Protein AF-F2DIN4-F1 (afdb_monomer)

Foldseek 3Di:
DDPPPPPPDDPVVVLVVVLLVVLQVQLQVQLVVQLVVQLVCLVVCCVPPPCCVVPPDPVNSVVRSVVSSVVSSVVSSVVSSVVSVVVVVVVVVVVVD

Structure (mmCIF, N/CA/C/O backbone):
data_AF-F2DIN4-F1
#
_entry.id   AF-F2DIN4-F1
#
loop_
_atom_site.group_PDB
_atom_site.id
_atom_site.type_symbol
_atom_site.label_atom_id
_atom_site.label_alt_id
_atom_site.label_comp_id
_atom_site.label_asym_id
_atom_site.label_entity_id
_atom_site.label_seq_id
_atom_site.pdbx_PDB_ins_code
_atom_site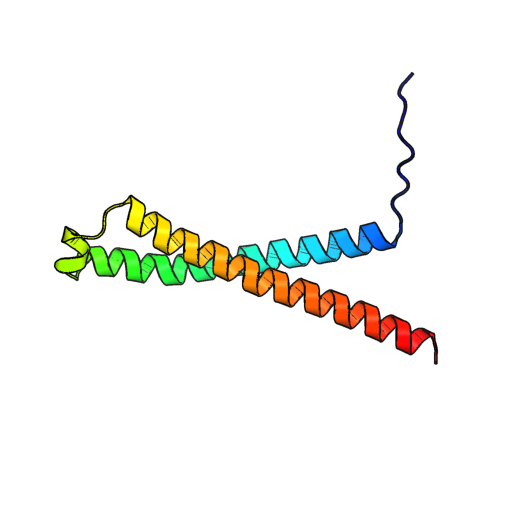.Cartn_x
_atom_site.Cartn_y
_atom_site.Cartn_z
_atom_site.occupancy
_atom_site.B_iso_or_equiv
_atom_site.auth_seq_id
_atom_site.auth_comp_id
_atom_site.auth_asym_id
_atom_site.auth_atom_id
_atom_site.pdbx_PDB_model_num
ATOM 1 N N . MET A 1 1 ? 5.073 35.888 -30.351 1.00 38.94 1 MET A N 1
ATOM 2 C CA . MET A 1 1 ? 5.722 34.814 -31.132 1.00 38.94 1 MET A CA 1
ATOM 3 C C . MET A 1 1 ? 6.221 33.785 -30.125 1.00 38.94 1 MET A C 1
ATOM 5 O O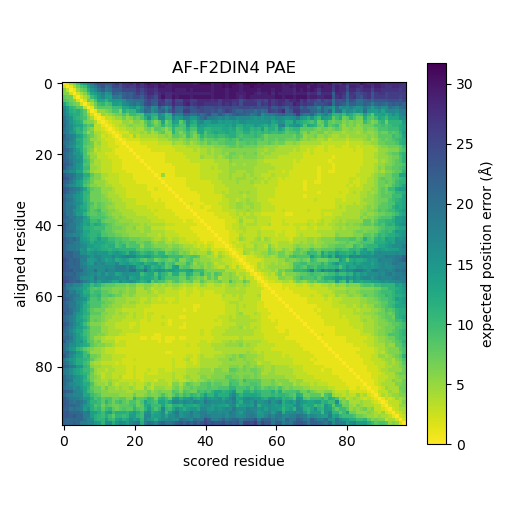 . MET A 1 1 ? 7.118 34.092 -29.355 1.00 38.94 1 MET A O 1
ATOM 9 N N . ALA A 1 2 ? 5.506 32.666 -29.985 1.00 44.12 2 ALA A N 1
ATOM 10 C CA . ALA A 1 2 ? 5.690 31.723 -28.884 1.00 44.12 2 ALA A CA 1
ATOM 11 C C . ALA A 1 2 ? 7.035 30.993 -29.000 1.00 44.12 2 ALA A C 1
ATOM 13 O O . ALA A 1 2 ? 7.268 30.284 -29.978 1.00 44.12 2 ALA A O 1
ATOM 14 N N . ALA A 1 3 ? 7.895 31.150 -27.993 1.00 49.09 3 ALA A N 1
ATOM 15 C CA . ALA A 1 3 ? 9.068 30.314 -27.787 1.00 49.09 3 ALA A CA 1
ATOM 16 C C . ALA A 1 3 ? 8.593 28.888 -27.470 1.00 49.09 3 ALA A C 1
ATOM 18 O O . ALA A 1 3 ? 8.345 28.518 -26.324 1.00 49.09 3 ALA A O 1
ATOM 19 N N . ARG A 1 4 ? 8.378 28.094 -28.519 1.00 53.16 4 ARG A N 1
ATOM 20 C CA . ARG A 1 4 ? 8.150 26.655 -28.409 1.00 53.16 4 ARG A CA 1
ATOM 21 C C . ARG A 1 4 ? 9.505 26.050 -28.070 1.00 53.16 4 ARG A C 1
ATOM 23 O O . ARG A 1 4 ? 10.295 25.774 -28.966 1.00 53.16 4 ARG A O 1
ATOM 30 N N . ASN A 1 5 ? 9.792 25.946 -26.774 1.00 49.19 5 ASN A N 1
ATOM 31 C CA . ASN A 1 5 ? 10.978 25.275 -26.261 1.00 49.19 5 ASN A CA 1
ATOM 32 C C . ASN A 1 5 ? 11.129 23.913 -26.950 1.00 49.19 5 ASN A C 1
ATOM 34 O O . ASN A 1 5 ? 10.317 23.008 -26.764 1.00 49.19 5 ASN A O 1
ATOM 38 N N . PHE A 1 6 ? 12.182 23.797 -27.750 1.00 55.78 6 PHE A N 1
ATOM 39 C CA . PHE A 1 6 ? 12.673 22.569 -28.353 1.00 55.78 6 PHE A CA 1
ATOM 40 C C . PHE A 1 6 ? 13.307 21.707 -27.250 1.00 55.78 6 PHE A C 1
ATOM 42 O O . PHE A 1 6 ? 14.521 21.581 -27.145 1.00 55.78 6 PHE A O 1
ATOM 49 N N . LEU A 1 7 ? 12.480 21.157 -26.361 1.00 60.69 7 LEU A N 1
ATOM 50 C CA . LEU A 1 7 ? 12.882 20.077 -25.464 1.00 60.69 7 LEU A CA 1
ATOM 51 C C . LEU A 1 7 ? 12.680 18.765 -26.220 1.00 60.69 7 LEU A C 1
ATOM 53 O O . LEU A 1 7 ? 11.695 18.059 -26.020 1.00 60.69 7 LEU A O 1
ATOM 57 N N . VAL A 1 8 ? 13.590 18.463 -27.148 1.00 60.41 8 VAL A N 1
ATOM 58 C CA . VAL A 1 8 ? 13.693 17.106 -27.690 1.00 60.41 8 VAL A CA 1
ATOM 59 C C . VAL A 1 8 ? 14.143 16.213 -26.544 1.00 60.41 8 VAL A C 1
ATOM 61 O O . VAL A 1 8 ? 15.297 16.257 -26.119 1.00 60.41 8 VAL A O 1
ATOM 64 N N . ARG A 1 9 ? 13.200 15.442 -26.002 1.00 59.56 9 ARG A N 1
ATOM 65 C CA . ARG A 1 9 ? 13.471 14.439 -24.978 1.00 59.56 9 ARG A CA 1
ATOM 66 C C . ARG A 1 9 ? 14.438 13.398 -25.526 1.00 59.56 9 ARG A C 1
ATOM 68 O O . ARG A 1 9 ? 14.248 12.877 -26.623 1.00 59.56 9 ARG A O 1
ATOM 75 N N . SER A 1 10 ? 15.479 13.093 -24.758 1.00 69.50 10 SER A N 1
ATOM 76 C CA . SER A 1 10 ? 16.388 11.997 -25.094 1.00 69.50 10 SER A CA 1
ATOM 77 C C . SER A 1 10 ? 15.615 10.670 -25.053 1.00 69.50 10 SER A C 1
ATOM 79 O O . SER A 1 10 ? 14.792 10.504 -24.151 1.00 69.50 10 SER A O 1
ATOM 81 N N . PRO A 1 11 ? 15.887 9.695 -25.942 1.00 73.56 11 PRO A N 1
ATOM 82 C CA . PRO A 1 11 ? 15.213 8.389 -25.939 1.00 73.56 11 PRO A CA 1
ATOM 83 C C . PRO A 1 11 ? 15.189 7.711 -24.558 1.00 73.56 11 PRO A C 1
ATOM 85 O O . PRO A 1 11 ? 14.220 7.053 -24.192 1.00 73.56 11 PRO A O 1
ATOM 88 N N . LYS A 1 12 ? 16.229 7.952 -23.747 1.00 74.62 12 LYS A N 1
ATOM 89 C CA . LYS A 1 12 ? 16.346 7.444 -22.372 1.00 74.62 12 LYS A CA 1
ATOM 90 C C . LYS A 1 12 ? 15.317 8.039 -21.402 1.00 74.62 12 LYS A C 1
ATOM 92 O O . LYS A 1 12 ? 14.946 7.382 -20.434 1.00 74.62 12 LYS A O 1
ATOM 97 N N . GLU A 1 13 ? 14.867 9.273 -21.626 1.00 76.62 13 GLU A N 1
ATOM 98 C CA . GLU A 1 13 ? 13.837 9.903 -20.790 1.00 76.62 13 GLU A CA 1
ATOM 99 C C . GLU A 1 13 ? 12.437 9.354 -21.078 1.00 76.62 13 GLU A C 1
ATOM 101 O O . GLU A 1 13 ? 11.630 9.239 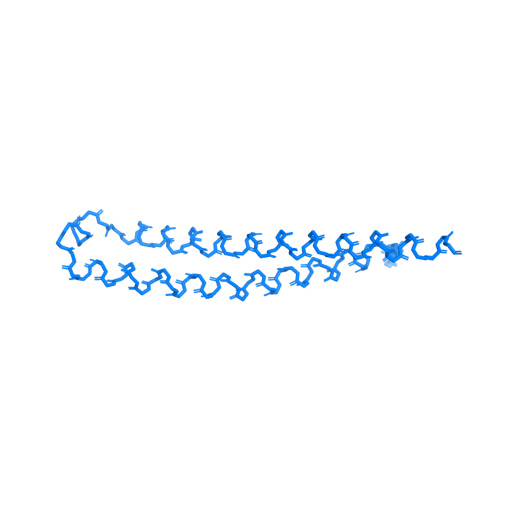-20.154 1.00 76.62 13 GLU A O 1
ATOM 106 N N . GLU A 1 14 ? 12.151 8.981 -22.327 1.00 77.56 14 GLU A N 1
ATOM 107 C CA . GLU A 1 14 ? 10.891 8.331 -22.708 1.00 77.56 14 GLU A CA 1
ATOM 108 C C . GLU A 1 14 ? 10.792 6.922 -22.095 1.00 77.56 14 GLU A C 1
ATOM 110 O O . GLU A 1 14 ? 9.797 6.604 -21.441 1.00 77.56 14 GLU A O 1
ATOM 115 N N . GLU A 1 15 ? 11.857 6.115 -22.194 1.00 79.38 15 GLU A N 1
ATOM 116 C CA . GLU A 1 15 ? 11.932 4.788 -21.554 1.00 79.38 15 GLU A CA 1
ATOM 117 C C . GLU A 1 15 ? 11.807 4.874 -20.025 1.00 79.38 15 GLU A C 1
ATOM 119 O O . GLU A 1 15 ? 11.054 4.115 -19.411 1.00 79.38 15 GLU A O 1
ATOM 124 N N . SER A 1 16 ? 12.497 5.838 -19.403 1.00 83.19 16 SER A N 1
ATOM 125 C CA . SER A 1 16 ? 12.393 6.093 -17.961 1.00 83.19 16 SER A CA 1
ATOM 126 C C . SER A 1 16 ? 10.968 6.483 -17.557 1.00 83.19 16 SER A C 1
ATOM 128 O O . SER A 1 16 ? 10.409 5.925 -16.613 1.00 83.19 16 SER A O 1
ATOM 130 N N . SER A 1 17 ? 10.330 7.382 -18.315 1.00 85.38 17 SER A N 1
ATOM 131 C CA . SER A 1 17 ? 8.952 7.816 -18.054 1.00 85.38 17 SER A CA 1
ATOM 132 C C . SER A 1 17 ? 7.953 6.658 -18.160 1.00 85.38 17 SER A C 1
ATOM 134 O O . SER A 1 17 ? 7.031 6.566 -17.346 1.00 85.38 17 SER A O 1
ATOM 136 N N . ALA A 1 18 ? 8.141 5.750 -19.123 1.00 87.12 18 ALA A N 1
ATOM 137 C CA . ALA A 1 18 ? 7.314 4.557 -19.276 1.00 87.12 18 ALA A CA 1
ATOM 138 C C . ALA A 1 18 ? 7.484 3.580 -18.098 1.00 87.12 18 ALA A C 1
ATOM 140 O O . ALA A 1 18 ? 6.484 3.139 -17.528 1.00 87.12 18 ALA A O 1
ATOM 141 N N . ALA A 1 19 ? 8.726 3.313 -17.677 1.00 88.50 19 ALA A N 1
ATOM 142 C CA . ALA A 1 19 ? 9.024 2.455 -16.527 1.00 88.50 19 ALA A CA 1
ATOM 143 C C . ALA A 1 19 ? 8.466 3.026 -15.211 1.00 88.50 19 ALA A C 1
ATOM 145 O O . ALA A 1 19 ? 7.913 2.290 -14.391 1.00 88.50 19 ALA A O 1
ATOM 146 N N . VAL A 1 20 ? 8.560 4.347 -15.018 1.00 90.88 20 VAL A N 1
ATOM 147 C CA . VAL A 1 20 ? 7.960 5.038 -13.867 1.00 90.88 20 VAL A CA 1
ATOM 148 C C . VAL A 1 20 ? 6.439 4.926 -13.910 1.00 90.88 20 VAL A C 1
ATOM 150 O O . VAL A 1 20 ? 5.818 4.619 -12.894 1.00 90.88 20 VAL A O 1
ATOM 153 N N . ARG A 1 21 ? 5.816 5.121 -15.077 1.00 93.06 21 ARG A N 1
ATOM 154 C CA . ARG A 1 21 ? 4.360 4.996 -15.224 1.00 93.06 21 ARG A CA 1
ATOM 155 C C . ARG A 1 21 ? 3.874 3.589 -14.881 1.00 93.06 21 ARG A C 1
ATOM 157 O O . ARG A 1 21 ? 2.873 3.453 -14.182 1.00 93.06 21 ARG A O 1
ATOM 164 N N . GLU A 1 22 ? 4.585 2.558 -15.326 1.00 92.75 22 GLU A N 1
ATOM 165 C CA . GLU A 1 22 ? 4.287 1.169 -14.972 1.00 92.75 22 GLU A CA 1
ATOM 166 C C . GLU A 1 22 ? 4.404 0.934 -13.458 1.00 92.75 22 GLU A C 1
ATOM 168 O O . GLU A 1 22 ? 3.479 0.401 -12.840 1.00 92.75 22 GLU A O 1
ATOM 173 N N . ALA A 1 23 ? 5.495 1.403 -12.844 1.00 93.06 23 ALA A N 1
ATOM 174 C CA . ALA A 1 23 ? 5.722 1.291 -11.406 1.00 93.06 23 ALA A CA 1
ATOM 175 C C . ALA A 1 23 ? 4.623 1.984 -10.585 1.00 93.06 23 ALA A C 1
ATOM 177 O O . ALA A 1 23 ? 4.146 1.417 -9.603 1.00 93.06 23 ALA A O 1
ATOM 178 N N . VAL A 1 24 ? 4.169 3.168 -11.010 1.00 95.56 24 VAL A N 1
ATOM 179 C CA . VAL A 1 24 ? 3.077 3.905 -10.354 1.00 95.56 24 VAL A CA 1
ATOM 180 C C . VAL A 1 24 ? 1.753 3.150 -10.471 1.00 95.56 24 VAL A C 1
ATOM 182 O O . VAL A 1 24 ? 1.030 3.039 -9.484 1.00 95.56 24 VAL A O 1
ATOM 185 N N . VAL A 1 25 ? 1.424 2.602 -11.644 1.00 95.88 25 VAL A N 1
ATOM 186 C CA . VAL A 1 25 ? 0.165 1.862 -11.848 1.00 95.88 25 VAL A CA 1
ATOM 187 C C . VAL A 1 25 ? 0.140 0.577 -11.019 1.00 95.88 25 VAL A C 1
ATOM 189 O O . VAL A 1 25 ? -0.845 0.300 -10.327 1.00 95.88 25 VAL A O 1
ATOM 192 N N . LEU A 1 26 ? 1.225 -0.201 -11.045 1.00 95.50 26 LEU A N 1
ATOM 193 C CA . LEU A 1 26 ? 1.334 -1.431 -10.260 1.00 95.50 26 LEU A CA 1
ATOM 194 C C . LEU A 1 26 ? 1.382 -1.139 -8.756 1.00 95.50 26 LEU A C 1
ATOM 196 O O . LEU A 1 26 ? 0.710 -1.818 -7.977 1.00 95.50 26 LEU A O 1
ATOM 200 N N . GLY A 1 27 ? 2.116 -0.099 -8.357 1.00 94.25 27 GLY A N 1
ATOM 201 C CA . GLY A 1 27 ? 2.153 0.401 -6.987 1.00 94.25 27 GLY A CA 1
ATOM 202 C C . GLY A 1 27 ? 0.766 0.797 -6.496 1.00 94.25 27 GLY A C 1
ATOM 203 O O . GLY A 1 27 ? 0.345 0.348 -5.434 1.00 94.25 27 GLY A O 1
ATOM 204 N N . ALA A 1 28 ? 0.010 1.566 -7.283 1.00 96.00 28 ALA A N 1
ATOM 205 C CA . ALA A 1 28 ? -1.337 2.007 -6.923 1.00 96.00 28 ALA A CA 1
ATOM 206 C C . ALA A 1 28 ? -2.311 0.831 -6.774 1.00 96.00 28 ALA A C 1
ATOM 208 O O . ALA A 1 28 ? -3.080 0.777 -5.813 1.00 96.00 28 ALA A O 1
ATOM 209 N N . LYS A 1 29 ? -2.243 -0.156 -7.677 1.00 95.06 29 LYS A N 1
ATOM 210 C CA . LYS A 1 29 ? -3.044 -1.383 -7.567 1.00 95.06 29 LYS A CA 1
ATOM 211 C C . LYS A 1 29 ? -2.727 -2.134 -6.274 1.00 95.06 29 LYS A C 1
ATOM 213 O O . LYS A 1 29 ? -3.641 -2.558 -5.571 1.00 95.06 29 LYS A O 1
ATOM 218 N N . ASN A 1 30 ? -1.445 -2.279 -5.946 1.00 95.81 30 ASN A N 1
ATOM 219 C CA . ASN A 1 30 ? -1.043 -2.972 -4.728 1.00 95.81 30 ASN A CA 1
ATOM 220 C C . ASN A 1 30 ? -1.396 -2.180 -3.462 1.00 95.81 30 ASN A C 1
ATOM 222 O O . ASN A 1 30 ? -1.811 -2.772 -2.473 1.00 95.81 30 ASN A O 1
ATOM 226 N N . ALA A 1 31 ? -1.304 -0.851 -3.504 1.00 95.00 31 ALA A N 1
ATOM 227 C CA . ALA A 1 31 ? -1.738 0.024 -2.423 1.00 95.00 31 ALA A CA 1
ATOM 228 C C . ALA A 1 31 ? -3.236 -0.128 -2.132 1.00 95.00 31 ALA A C 1
ATOM 230 O O . ALA A 1 31 ? -3.622 -0.214 -0.971 1.00 95.00 31 ALA A O 1
ATOM 231 N N . ALA A 1 32 ? -4.077 -0.233 -3.166 1.00 95.38 32 ALA A N 1
ATOM 232 C CA . ALA A 1 32 ? -5.509 -0.473 -2.997 1.00 95.38 32 ALA A CA 1
ATOM 233 C C . ALA A 1 32 ? -5.795 -1.833 -2.331 1.00 95.38 32 ALA A C 1
ATOM 235 O O . ALA A 1 32 ? -6.631 -1.933 -1.430 1.00 95.38 32 ALA A O 1
ATOM 236 N N . ILE A 1 33 ? -5.067 -2.881 -2.729 1.00 95.19 33 ILE A N 1
ATOM 237 C CA . ILE A 1 33 ? -5.183 -4.210 -2.112 1.00 95.19 33 ILE A CA 1
ATOM 238 C C . ILE A 1 33 ? -4.704 -4.165 -0.655 1.00 95.19 33 ILE A C 1
ATOM 240 O O . ILE A 1 33 ? -5.428 -4.585 0.240 1.00 95.19 33 ILE A O 1
ATOM 244 N N . ALA A 1 34 ? -3.526 -3.603 -0.390 1.00 94.69 34 ALA A N 1
ATOM 245 C CA . ALA A 1 34 ? -2.990 -3.482 0.965 1.00 94.69 34 ALA A CA 1
ATOM 246 C C . ALA A 1 34 ? -3.924 -2.666 1.874 1.00 94.69 34 ALA A C 1
ATOM 248 O O . ALA A 1 34 ? -4.222 -3.080 2.992 1.00 94.69 34 ALA A O 1
ATOM 249 N N . GLY A 1 35 ? -4.446 -1.548 1.367 1.00 95.00 35 GLY A N 1
ATOM 250 C CA . GLY A 1 35 ? -5.399 -0.701 2.073 1.00 95.00 35 GLY A CA 1
ATOM 251 C C . GLY A 1 35 ? -6.679 -1.440 2.442 1.00 95.00 35 GLY A C 1
ATOM 252 O O . GLY A 1 35 ? -7.103 -1.368 3.588 1.00 95.00 35 GLY A O 1
ATOM 253 N N . THR A 1 36 ? -7.274 -2.196 1.515 1.00 93.69 36 THR A N 1
ATOM 254 C CA . THR A 1 36 ? -8.493 -2.981 1.801 1.00 93.69 36 THR A CA 1
ATOM 255 C C . THR A 1 36 ? -8.234 -4.112 2.795 1.00 93.69 36 THR A C 1
ATOM 257 O O . THR A 1 36 ? -8.999 -4.274 3.748 1.00 93.69 36 THR A O 1
ATOM 260 N N . VAL A 1 37 ? -7.122 -4.836 2.633 1.00 95.94 37 VAL A N 1
ATOM 261 C CA . VAL A 1 37 ? -6.702 -5.914 3.541 1.00 95.94 37 VAL A CA 1
ATOM 262 C C . VAL A 1 37 ? -6.449 -5.400 4.956 1.00 95.94 37 VAL A C 1
ATOM 264 O O . VAL A 1 37 ? -6.735 -6.122 5.903 1.00 95.94 37 VAL A O 1
ATOM 267 N N . VAL A 1 38 ? -5.955 -4.170 5.126 1.00 95.81 38 VAL A N 1
ATOM 268 C CA . VAL A 1 38 ? -5.698 -3.575 6.450 1.00 95.81 38 VAL A CA 1
ATOM 269 C C . VAL A 1 38 ? -6.921 -2.850 7.016 1.00 95.81 38 VAL A C 1
ATOM 271 O O . VAL A 1 38 ? -7.167 -2.907 8.225 1.00 95.81 38 VAL A O 1
ATOM 274 N N . ALA A 1 39 ? -7.733 -2.211 6.175 1.00 94.69 39 ALA A N 1
ATOM 275 C CA . ALA A 1 39 ? -8.922 -1.482 6.606 1.00 94.69 39 ALA A CA 1
ATOM 276 C C . ALA A 1 39 ? -9.949 -2.394 7.282 1.00 94.69 39 ALA A C 1
ATOM 278 O O . ALA A 1 39 ? -10.483 -2.032 8.330 1.00 94.69 39 ALA A O 1
ATOM 279 N N . VAL A 1 40 ? -10.193 -3.589 6.732 1.00 93.38 40 VAL A N 1
ATOM 280 C CA . VAL A 1 40 ? -11.190 -4.517 7.289 1.00 93.38 40 VAL A CA 1
ATOM 281 C C . VAL A 1 40 ? -10.816 -4.957 8.716 1.00 93.38 40 VAL A C 1
ATOM 283 O O . VAL A 1 40 ? -11.612 -4.703 9.624 1.00 93.38 40 VAL A O 1
ATOM 286 N N . PRO A 1 41 ? -9.616 -5.512 8.988 1.00 92.44 41 PRO A N 1
ATOM 287 C CA . PRO A 1 41 ? -9.180 -5.824 10.346 1.00 92.44 41 PRO A CA 1
ATOM 288 C C . PRO A 1 41 ? -9.147 -4.610 11.270 1.00 92.44 41 PRO A C 1
ATOM 290 O O . PRO A 1 41 ? -9.508 -4.746 12.434 1.00 92.44 41 PRO A O 1
ATOM 293 N N . THR A 1 42 ? -8.759 -3.426 10.781 1.00 91.75 42 THR A N 1
ATOM 294 C CA . THR A 1 42 ? -8.714 -2.202 11.602 1.00 91.75 42 THR A CA 1
ATOM 295 C C . THR A 1 42 ? -10.109 -1.838 12.112 1.00 91.75 42 THR A C 1
ATOM 297 O O . THR A 1 42 ? -10.312 -1.664 13.314 1.00 91.75 42 THR A O 1
ATOM 300 N N . LEU A 1 43 ? -11.102 -1.807 11.219 1.00 89.75 43 LEU A N 1
ATOM 301 C CA . LEU A 1 43 ? -12.481 -1.470 11.576 1.00 89.75 43 LEU A CA 1
ATOM 302 C C . LEU A 1 43 ? -13.139 -2.551 12.440 1.00 89.75 43 LEU A C 1
ATOM 304 O O . LEU A 1 43 ? -13.844 -2.228 13.398 1.00 89.75 43 LEU A O 1
ATOM 308 N N . VAL A 1 44 ? -12.892 -3.829 12.137 1.00 90.88 44 VAL A N 1
ATOM 309 C CA . VAL A 1 44 ? -13.384 -4.950 12.953 1.00 90.88 44 VAL A CA 1
ATOM 310 C C . VAL A 1 44 ? -12.768 -4.899 14.350 1.00 90.88 44 VAL A C 1
ATOM 312 O O . VAL A 1 44 ? -13.490 -5.013 15.338 1.00 90.88 44 VAL A O 1
ATOM 315 N N . SER A 1 45 ? -11.465 -4.638 14.462 1.00 86.88 45 SER A N 1
ATOM 316 C CA . SER A 1 45 ? -10.775 -4.527 15.752 1.00 86.88 45 SER A CA 1
ATOM 317 C C . SER A 1 45 ? -11.380 -3.424 16.617 1.00 86.88 45 SER A C 1
ATOM 319 O O . SER A 1 45 ? -11.668 -3.662 17.786 1.00 86.88 45 SER A O 1
ATOM 321 N N . CYS A 1 46 ? -11.687 -2.256 16.046 1.00 87.38 46 CYS A N 1
ATOM 322 C CA . CYS A 1 46 ? -12.367 -1.169 16.761 1.00 87.38 46 CYS A CA 1
ATOM 323 C C . CYS A 1 46 ? -13.803 -1.502 17.202 1.00 87.38 46 CYS A C 1
ATOM 325 O O . CYS A 1 46 ? -14.342 -0.831 18.084 1.00 87.38 46 CYS A O 1
ATOM 327 N N . ARG A 1 47 ? -14.446 -2.508 16.594 1.00 84.94 47 ARG A N 1
ATOM 328 C CA . ARG A 1 47 ? -15.807 -2.950 16.942 1.00 84.94 47 ARG A CA 1
ATOM 329 C C . ARG A 1 47 ? -15.816 -4.067 17.980 1.00 84.94 47 ARG A C 1
ATOM 331 O O . ARG A 1 47 ? -16.689 -4.058 18.843 1.00 84.94 47 ARG A O 1
ATOM 338 N N . VAL A 1 48 ? -14.875 -5.005 17.886 1.00 89.69 48 VAL A N 1
ATOM 339 C CA . VAL A 1 48 ? -14.873 -6.244 18.679 1.00 89.69 48 VAL A CA 1
ATOM 340 C C . VAL A 1 48 ? -13.954 -6.147 19.898 1.00 89.69 48 VAL A C 1
ATOM 342 O O . VAL A 1 48 ? -14.285 -6.687 20.949 1.00 89.69 48 VAL A O 1
ATOM 345 N N . LEU A 1 49 ? -12.821 -5.441 19.801 1.00 84.56 49 LEU A N 1
ATOM 346 C CA . LEU A 1 49 ? -11.842 -5.356 20.885 1.00 84.56 49 LEU A CA 1
ATOM 347 C C . LEU A 1 49 ? -12.113 -4.127 21.774 1.00 84.56 49 LEU A C 1
ATOM 349 O O . LEU A 1 49 ? -11.977 -2.993 21.302 1.00 84.56 49 LEU A O 1
ATOM 353 N N . PRO A 1 50 ? -12.422 -4.307 23.076 1.00 81.06 50 PRO A N 1
ATOM 354 C CA . PRO A 1 50 ? -12.728 -3.200 23.988 1.00 81.06 50 PRO A CA 1
ATOM 355 C C . PRO A 1 50 ? -11.573 -2.203 24.112 1.00 81.06 50 PRO A C 1
ATOM 357 O O . PRO A 1 50 ? -11.788 -0.994 24.131 1.00 81.06 50 PRO A O 1
ATOM 360 N N . TRP A 1 51 ? -10.338 -2.713 24.124 1.00 82.00 51 TRP A N 1
ATOM 361 C CA . TRP A 1 51 ? -9.130 -1.894 24.171 1.00 82.00 51 TRP A CA 1
ATOM 362 C C . TRP A 1 51 ? -8.989 -0.999 22.935 1.00 82.00 51 TRP A C 1
ATOM 364 O O . TRP A 1 51 ? -8.724 0.193 23.074 1.00 82.00 51 TRP A O 1
ATOM 374 N N . ALA A 1 52 ? -9.218 -1.540 21.735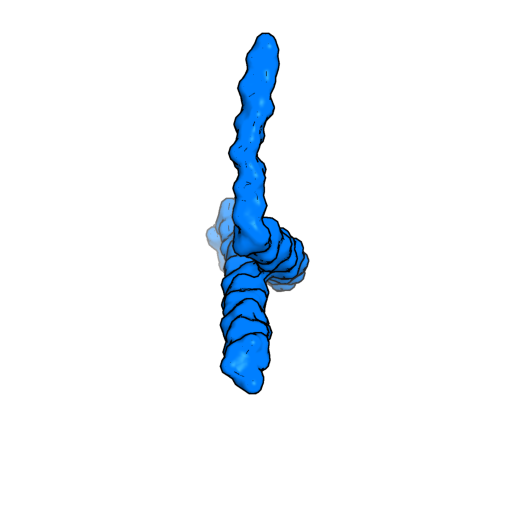 1.00 78.69 52 ALA A N 1
ATOM 375 C CA . ALA A 1 52 ? -9.124 -0.770 20.495 1.00 78.69 52 ALA A CA 1
ATOM 376 C C . ALA A 1 52 ? -10.261 0.254 20.382 1.00 78.69 52 ALA A C 1
ATOM 378 O O . ALA A 1 52 ? -10.041 1.369 19.922 1.00 78.69 52 ALA A O 1
ATOM 379 N N . LYS A 1 53 ? -11.464 -0.084 20.857 1.00 74.06 53 LYS A N 1
ATOM 380 C CA . LYS A 1 53 ? -12.599 0.847 20.902 1.00 74.06 53 LYS A CA 1
ATOM 381 C C . LYS A 1 53 ? -12.337 2.054 21.809 1.00 74.06 53 LYS A C 1
ATOM 383 O O . LYS A 1 53 ? -12.843 3.136 21.529 1.00 74.06 53 LYS A O 1
ATOM 388 N N . HIS A 1 54 ? -11.578 1.869 22.890 1.00 79.69 54 HIS A N 1
ATOM 389 C CA . HIS A 1 54 ? -11.290 2.937 23.850 1.00 79.69 54 HIS A CA 1
ATOM 390 C C . HIS A 1 54 ? -10.020 3.734 23.520 1.00 79.69 54 HIS A C 1
ATOM 392 O O . HIS A 1 54 ? -9.980 4.931 23.780 1.00 79.69 54 HIS A O 1
ATOM 398 N N . ASN A 1 55 ? -9.005 3.101 22.921 1.00 81.06 55 ASN A N 1
ATOM 399 C CA . ASN A 1 55 ? -7.696 3.725 22.693 1.00 81.06 55 ASN A CA 1
ATOM 400 C C . ASN A 1 55 ? -7.431 4.139 21.234 1.00 81.06 55 ASN A C 1
ATOM 402 O O . ASN A 1 55 ? -6.537 4.946 20.988 1.00 81.06 55 ASN A O 1
ATOM 406 N N . LEU A 1 56 ? -8.176 3.612 20.255 1.00 82.38 56 LEU A N 1
ATOM 407 C CA . LEU A 1 56 ? -7.931 3.883 18.835 1.00 82.38 56 LEU A CA 1
ATOM 408 C C . LEU A 1 56 ? -8.907 4.940 18.294 1.00 82.38 56 LEU A C 1
ATOM 410 O O . LEU A 1 56 ? -10.059 4.650 17.966 1.00 82.38 56 LEU A O 1
ATOM 414 N N . ASN A 1 57 ? -8.433 6.182 18.174 1.00 88.06 57 ASN A N 1
ATOM 415 C CA . ASN A 1 57 ? -9.205 7.278 17.582 1.00 88.06 57 ASN A CA 1
ATOM 416 C C . ASN A 1 57 ? -9.275 7.180 16.040 1.00 88.06 57 ASN A C 1
ATOM 418 O O . ASN A 1 57 ? -8.565 6.393 15.408 1.00 88.06 57 ASN A O 1
ATOM 422 N N . TYR A 1 58 ? -10.134 7.994 15.416 1.00 87.06 58 TYR A N 1
ATOM 423 C CA . TYR A 1 58 ? -10.297 8.009 13.955 1.00 87.06 58 TYR A CA 1
ATOM 424 C C . TYR A 1 58 ? -8.998 8.350 13.211 1.00 87.06 58 TYR A C 1
ATOM 426 O O . TYR A 1 58 ? -8.733 7.792 12.147 1.00 87.06 58 TYR A O 1
ATOM 434 N N . THR A 1 59 ? -8.158 9.208 13.791 1.00 92.62 59 THR A N 1
ATOM 435 C CA . THR A 1 59 ? -6.849 9.557 13.227 1.00 92.62 59 THR A CA 1
ATOM 436 C C . THR A 1 59 ? -5.912 8.351 13.193 1.00 92.62 59 THR A C 1
ATOM 438 O O . THR A 1 59 ? -5.265 8.111 12.180 1.00 92.62 59 THR A O 1
ATOM 441 N N . ALA A 1 60 ? -5.865 7.551 14.259 1.00 89.62 60 ALA A N 1
ATOM 442 C CA . ALA A 1 60 ? -5.041 6.351 14.346 1.00 89.62 60 ALA A CA 1
ATOM 443 C C . ALA A 1 60 ? -5.496 5.283 13.342 1.00 89.62 60 ALA A C 1
ATOM 445 O O . ALA A 1 60 ? -4.660 4.676 12.678 1.00 89.62 60 ALA A O 1
ATOM 446 N N . GLN A 1 61 ? -6.808 5.107 13.156 1.00 90.69 61 GLN A N 1
ATOM 447 C CA . GLN A 1 61 ? -7.348 4.221 12.117 1.00 90.69 61 GLN A CA 1
ATOM 448 C C . GLN A 1 61 ? -6.911 4.669 10.716 1.00 90.69 61 GLN A C 1
ATOM 450 O O . GLN A 1 61 ? -6.411 3.862 9.931 1.00 90.69 61 GLN A O 1
ATOM 455 N N . ALA A 1 62 ? -7.045 5.965 10.418 1.00 93.31 62 ALA A N 1
ATOM 456 C CA . ALA A 1 62 ? -6.611 6.528 9.143 1.00 93.31 62 ALA A CA 1
ATOM 457 C C . ALA A 1 62 ? -5.092 6.389 8.940 1.00 93.31 62 ALA A C 1
ATOM 459 O O . ALA A 1 62 ? -4.643 6.077 7.836 1.00 93.31 62 ALA A O 1
ATOM 460 N N . LEU A 1 63 ? -4.296 6.556 9.999 1.00 94.06 63 LEU A N 1
ATOM 461 C CA . LEU A 1 63 ? -2.843 6.410 9.948 1.00 94.06 63 LEU A CA 1
ATOM 462 C C . LEU A 1 63 ? -2.429 4.964 9.642 1.00 94.06 63 LEU A C 1
ATOM 464 O O . LEU A 1 63 ? -1.586 4.746 8.781 1.00 94.06 63 LEU A O 1
ATOM 468 N N . ILE A 1 64 ? -3.056 3.977 10.287 1.00 94.00 64 ILE A N 1
ATOM 469 C CA . ILE A 1 64 ? -2.769 2.552 10.054 1.00 94.00 64 ILE A CA 1
ATOM 470 C C . ILE A 1 64 ? -3.067 2.169 8.598 1.00 94.00 64 ILE A C 1
ATOM 472 O O . ILE A 1 64 ? -2.237 1.548 7.932 1.00 94.00 64 ILE A O 1
ATOM 476 N N . ILE A 1 65 ? -4.229 2.576 8.081 1.00 94.31 65 ILE A N 1
ATOM 477 C CA . ILE A 1 65 ? -4.637 2.260 6.706 1.00 94.31 65 ILE A CA 1
ATOM 478 C C . ILE A 1 65 ? -3.738 2.982 5.694 1.00 94.31 65 ILE A C 1
ATOM 480 O O . ILE A 1 65 ? -3.263 2.367 4.741 1.00 94.31 65 ILE A O 1
ATOM 484 N N . SER A 1 66 ? -3.460 4.271 5.904 1.00 95.19 66 SER A N 1
ATOM 485 C CA . SER A 1 66 ? -2.609 5.048 4.993 1.00 95.19 66 SER A CA 1
ATOM 486 C C . SER A 1 66 ? -1.163 4.551 4.981 1.00 95.19 66 SER A C 1
ATOM 488 O O . SER A 1 66 ? -0.583 4.428 3.902 1.00 95.19 66 SER A O 1
ATOM 490 N N . ALA A 1 67 ? -0.604 4.168 6.133 1.00 96.19 67 ALA A N 1
ATOM 491 C CA . ALA A 1 67 ? 0.722 3.562 6.213 1.00 96.19 67 ALA 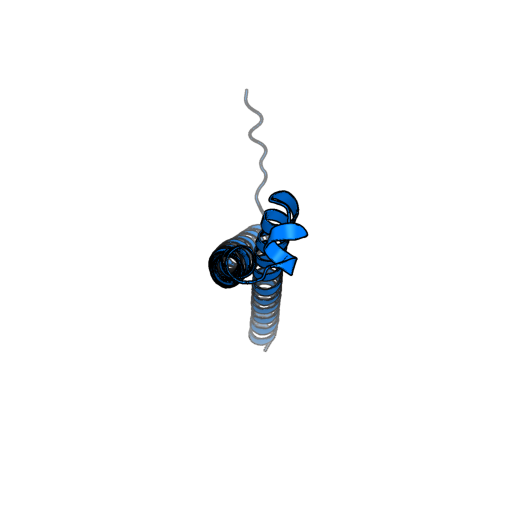A CA 1
ATOM 492 C C . ALA A 1 67 ? 0.806 2.263 5.396 1.00 96.19 67 ALA A C 1
ATOM 494 O O . ALA A 1 67 ? 1.762 2.070 4.645 1.00 96.19 67 ALA A O 1
ATOM 495 N N . ALA A 1 68 ? -0.216 1.405 5.475 1.00 95.44 68 ALA A N 1
ATOM 496 C CA . ALA A 1 68 ? -0.282 0.182 4.680 1.00 95.44 68 ALA A CA 1
ATOM 497 C C . ALA A 1 68 ? -0.360 0.459 3.170 1.00 95.44 68 ALA A C 1
ATOM 499 O O . ALA A 1 68 ? 0.343 -0.186 2.389 1.00 95.44 68 ALA A O 1
ATOM 500 N N . CYS A 1 69 ? -1.164 1.443 2.753 1.00 95.81 69 CYS A N 1
ATOM 501 C CA . CYS A 1 69 ? -1.248 1.867 1.355 1.00 95.81 69 CYS A CA 1
ATOM 502 C C . CYS A 1 69 ? 0.104 2.370 0.833 1.00 95.81 69 CYS A C 1
ATOM 504 O O . CYS A 1 69 ? 0.550 1.942 -0.231 1.00 95.81 69 CYS A O 1
ATOM 506 N N . ILE A 1 70 ? 0.764 3.253 1.590 1.00 95.50 70 ILE A N 1
ATOM 507 C CA . ILE A 1 70 ? 2.062 3.834 1.226 1.00 95.50 70 ILE A CA 1
ATOM 508 C C . ILE A 1 70 ? 3.113 2.726 1.115 1.00 95.50 70 ILE A C 1
ATOM 510 O O . ILE A 1 70 ? 3.789 2.622 0.093 1.00 95.50 70 ILE A O 1
ATOM 514 N N . ALA A 1 71 ? 3.207 1.842 2.110 1.00 96.62 71 ALA A N 1
ATOM 515 C CA . ALA A 1 71 ? 4.142 0.722 2.073 1.00 96.62 71 ALA A CA 1
ATOM 516 C C . ALA A 1 71 ? 3.881 -0.205 0.873 1.00 96.62 71 ALA A C 1
ATOM 518 O O . ALA A 1 71 ? 4.807 -0.556 0.141 1.00 96.62 71 ALA A O 1
ATOM 519 N N . GLY A 1 72 ? 2.615 -0.558 0.624 1.00 95.38 72 GLY A N 1
ATOM 520 C CA . GLY A 1 72 ? 2.218 -1.392 -0.511 1.00 95.38 72 GLY A CA 1
ATOM 521 C C . GLY A 1 72 ? 2.551 -0.767 -1.868 1.00 95.38 72 GLY A C 1
ATOM 522 O O . GLY A 1 72 ? 2.950 -1.490 -2.785 1.00 95.38 72 GLY A O 1
ATOM 523 N N . PHE A 1 73 ? 2.437 0.559 -1.985 1.00 96.75 73 PHE A N 1
ATOM 524 C CA . PHE A 1 73 ? 2.849 1.307 -3.170 1.00 96.75 73 PHE A CA 1
ATOM 525 C C . PHE A 1 73 ? 4.360 1.219 -3.385 1.00 96.75 73 PHE A C 1
ATOM 527 O O . PHE A 1 73 ? 4.796 0.730 -4.428 1.00 96.75 73 PHE A O 1
ATOM 534 N N . PHE A 1 74 ? 5.150 1.657 -2.398 1.00 96.19 74 PHE A N 1
ATOM 535 C CA . PHE A 1 74 ? 6.602 1.792 -2.535 1.00 96.19 74 PHE A CA 1
ATOM 536 C C . PHE A 1 74 ? 7.289 0.450 -2.769 1.00 96.19 74 PHE A C 1
ATOM 538 O O . PHE A 1 74 ? 8.098 0.337 -3.682 1.00 96.19 74 PHE A O 1
ATOM 545 N N . ILE A 1 75 ? 6.891 -0.606 -2.052 1.00 95.12 75 ILE A N 1
ATOM 546 C CA . ILE A 1 75 ? 7.473 -1.943 -2.243 1.00 95.12 75 ILE A CA 1
ATOM 547 C C . ILE A 1 75 ? 7.295 -2.426 -3.689 1.00 95.12 75 ILE A C 1
ATOM 549 O O . ILE A 1 75 ? 8.212 -3.000 -4.278 1.00 95.12 75 ILE A O 1
ATOM 553 N N . THR A 1 76 ? 6.114 -2.222 -4.271 1.00 96.50 76 THR A N 1
ATOM 554 C CA . THR A 1 76 ? 5.838 -2.661 -5.644 1.00 96.50 76 THR A CA 1
ATOM 555 C C . THR A 1 76 ? 6.468 -1.732 -6.673 1.00 96.50 76 THR A C 1
ATOM 557 O O . THR A 1 76 ? 7.003 -2.218 -7.673 1.00 96.50 76 THR A O 1
ATOM 560 N N . ALA A 1 77 ? 6.459 -0.422 -6.430 1.00 94.56 77 ALA A N 1
ATOM 561 C CA . ALA A 1 77 ? 7.121 0.548 -7.290 1.00 94.56 77 ALA A CA 1
ATOM 562 C C . ALA A 1 77 ? 8.631 0.262 -7.377 1.00 94.56 77 ALA A C 1
ATOM 564 O O . ALA A 1 77 ? 9.153 0.109 -8.481 1.00 94.56 77 ALA A O 1
ATOM 565 N N . ASP A 1 78 ? 9.300 0.050 -6.241 1.00 95.19 78 ASP A N 1
ATOM 566 C CA . ASP A 1 78 ? 10.734 -0.251 -6.173 1.00 95.19 78 ASP A CA 1
ATOM 567 C C . ASP A 1 78 ? 11.075 -1.553 -6.902 1.00 95.19 78 ASP A C 1
ATOM 569 O O . ASP A 1 78 ? 12.004 -1.606 -7.712 1.00 95.19 78 ASP A O 1
ATOM 573 N N . LYS A 1 79 ? 10.281 -2.610 -6.681 1.00 95.00 79 LYS A N 1
ATOM 574 C CA . LYS A 1 79 ? 10.457 -3.886 -7.391 1.00 95.00 79 LYS A CA 1
ATOM 575 C C . LYS A 1 79 ? 10.300 -3.729 -8.901 1.00 95.00 79 LYS A C 1
ATOM 577 O O . LYS A 1 79 ? 11.042 -4.360 -9.655 1.00 95.00 79 LYS A O 1
ATOM 582 N N . THR A 1 80 ? 9.360 -2.899 -9.344 1.00 93.25 80 THR A N 1
ATOM 583 C CA . THR A 1 80 ? 9.108 -2.658 -10.771 1.00 93.25 80 THR A CA 1
ATOM 584 C C . THR A 1 80 ? 10.251 -1.865 -11.401 1.00 93.25 80 THR A C 1
ATOM 586 O O . THR A 1 80 ? 10.768 -2.260 -12.445 1.00 93.25 80 THR A O 1
ATOM 589 N N . ILE A 1 81 ? 10.727 -0.810 -10.735 1.00 92.38 81 ILE A N 1
ATOM 590 C CA . ILE A 1 81 ? 11.860 0.001 -11.204 1.00 92.38 81 ILE A CA 1
ATOM 591 C C . ILE A 1 81 ? 13.130 -0.849 -11.307 1.00 92.38 81 ILE A C 1
ATOM 593 O O . ILE A 1 81 ? 13.811 -0.817 -12.331 1.00 92.38 81 ILE A O 1
ATOM 597 N N . LEU A 1 82 ? 13.428 -1.667 -10.293 1.00 92.44 82 LEU A N 1
ATOM 598 C CA . LEU A 1 82 ? 14.591 -2.559 -10.311 1.00 92.44 82 LEU A CA 1
ATOM 599 C C . LEU A 1 82 ? 14.503 -3.612 -11.419 1.00 92.44 82 LEU A C 1
ATOM 601 O O . LEU A 1 82 ? 15.515 -3.940 -12.042 1.00 92.44 82 LEU A O 1
ATOM 605 N N . ARG A 1 83 ?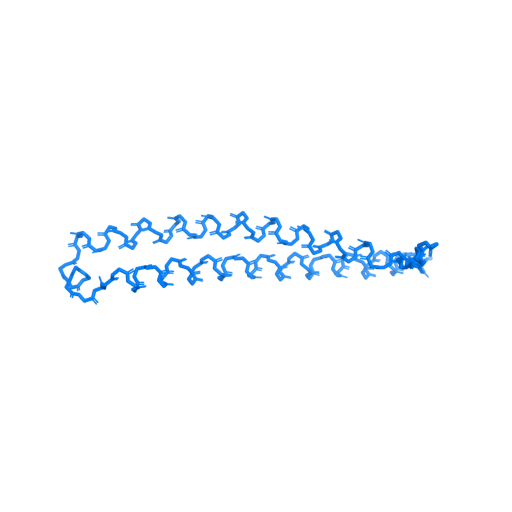 13.305 -4.145 -11.684 1.00 89.94 83 ARG A N 1
ATOM 606 C CA . ARG A 1 83 ? 13.082 -5.098 -12.778 1.00 89.94 83 ARG A CA 1
ATOM 607 C C . ARG A 1 83 ? 13.335 -4.448 -14.137 1.00 89.94 83 ARG A C 1
ATOM 609 O O . ARG A 1 83 ? 14.091 -5.013 -14.927 1.00 89.94 83 ARG A O 1
ATOM 616 N N . ASN A 1 84 ? 12.781 -3.257 -14.358 1.00 88.81 84 ASN A N 1
ATOM 617 C CA . ASN A 1 84 ? 12.995 -2.474 -15.575 1.00 88.81 84 ASN A CA 1
ATOM 618 C C . ASN A 1 84 ? 14.485 -2.124 -15.764 1.00 88.81 84 ASN A C 1
ATOM 620 O O . ASN A 1 84 ? 15.049 -2.336 -16.837 1.00 88.81 84 ASN A O 1
ATOM 624 N N . ALA A 1 85 ? 15.181 -1.709 -14.699 1.00 87.94 85 ALA A N 1
ATOM 625 C CA . ALA A 1 85 ? 16.620 -1.436 -14.738 1.00 87.94 85 ALA A CA 1
ATOM 626 C C . ALA A 1 85 ? 17.467 -2.681 -15.083 1.00 87.94 85 ALA A C 1
ATOM 628 O O . ALA A 1 85 ? 18.427 -2.591 -15.858 1.00 87.94 85 ALA A O 1
ATOM 629 N N . ARG A 1 86 ? 17.108 -3.859 -14.547 1.00 87.44 86 ARG A N 1
ATOM 630 C CA . ARG A 1 86 ? 17.779 -5.129 -14.878 1.00 87.44 86 ARG A CA 1
ATOM 63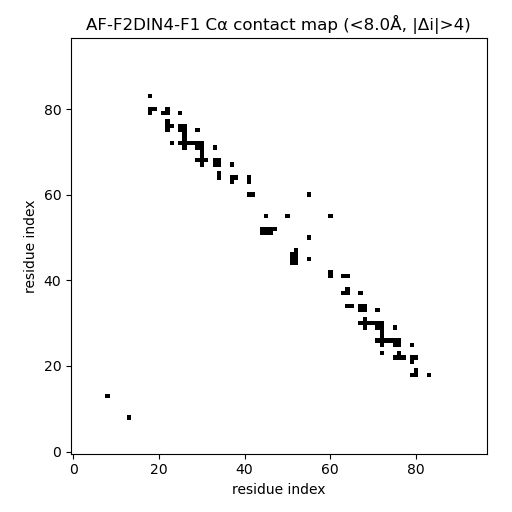1 C C . ARG A 1 86 ? 17.591 -5.506 -16.345 1.00 87.44 86 ARG A C 1
ATOM 633 O O . ARG A 1 86 ? 18.570 -5.861 -16.995 1.00 87.44 86 ARG A O 1
ATOM 640 N N . GLN A 1 87 ? 16.373 -5.401 -16.874 1.00 85.31 87 GLN A N 1
ATOM 641 C CA . GLN A 1 87 ? 16.089 -5.719 -18.278 1.00 85.31 87 GLN A CA 1
ATOM 642 C C . GLN A 1 87 ? 16.848 -4.796 -19.239 1.00 85.31 87 GLN A C 1
ATOM 644 O O . GLN A 1 87 ? 17.477 -5.286 -20.176 1.00 85.31 87 GLN A O 1
ATOM 649 N N . ASN A 1 88 ? 16.899 -3.495 -18.941 1.00 84.19 88 ASN A N 1
ATOM 650 C CA . ASN A 1 88 ? 17.673 -2.530 -19.726 1.00 84.19 88 ASN A CA 1
ATOM 651 C C . ASN A 1 88 ? 19.181 -2.822 -19.716 1.00 84.19 88 ASN A C 1
ATOM 653 O O . ASN A 1 88 ? 19.866 -2.569 -20.704 1.00 84.19 88 ASN A O 1
ATOM 657 N N . THR A 1 89 ? 19.715 -3.370 -18.620 1.00 79.06 89 THR A N 1
ATOM 658 C CA . THR A 1 89 ? 21.129 -3.776 -18.546 1.00 79.06 89 THR A CA 1
ATOM 659 C C . THR A 1 89 ? 21.404 -5.029 -19.382 1.00 79.06 89 THR A C 1
ATOM 661 O O . THR A 1 89 ? 22.362 -5.040 -20.151 1.00 79.06 89 THR A O 1
ATOM 664 N N . ILE A 1 90 ? 20.559 -6.062 -19.279 1.00 77.50 90 ILE A N 1
ATOM 665 C CA . ILE A 1 90 ? 20.731 -7.331 -20.011 1.00 77.50 90 ILE A CA 1
ATOM 666 C C . ILE A 1 90 ? 20.615 -7.120 -21.524 1.00 77.50 90 ILE A C 1
ATOM 668 O O . ILE A 1 90 ? 21.484 -7.574 -22.262 1.00 77.50 90 ILE A O 1
ATOM 672 N N . GLY A 1 91 ? 19.615 -6.361 -21.986 1.00 74.56 91 GLY A N 1
ATOM 673 C CA . GLY A 1 91 ? 19.469 -6.046 -23.414 1.00 74.56 91 GLY A CA 1
ATOM 674 C C . GLY A 1 91 ? 20.660 -5.269 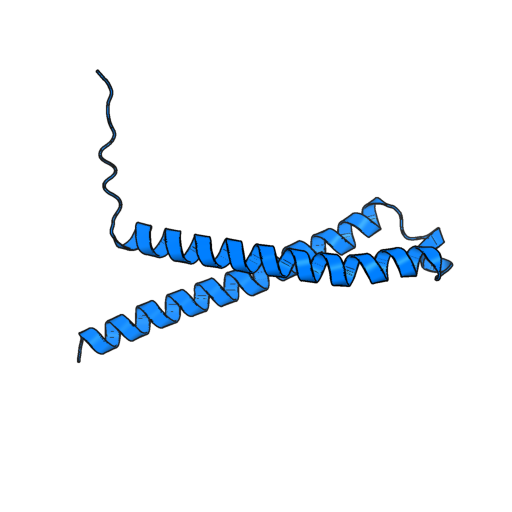-23.989 1.00 74.56 91 GLY A C 1
ATOM 675 O O . GLY A 1 91 ? 20.928 -5.324 -25.187 1.00 74.56 91 GLY A O 1
ATOM 676 N N . ARG A 1 92 ? 21.421 -4.571 -23.135 1.00 72.62 92 ARG A N 1
ATOM 677 C CA . ARG A 1 92 ? 22.644 -3.867 -23.535 1.00 72.62 92 ARG A CA 1
ATOM 678 C C . ARG A 1 92 ? 23.853 -4.792 -23.673 1.00 72.62 92 ARG A C 1
ATOM 680 O O . ARG A 1 92 ? 24.703 -4.512 -24.509 1.00 72.62 92 ARG A O 1
ATOM 687 N N . ILE A 1 93 ? 23.930 -5.854 -22.867 1.00 71.81 93 ILE A N 1
ATOM 688 C CA . ILE A 1 93 ? 24.996 -6.869 -22.937 1.00 71.81 93 ILE A CA 1
ATOM 689 C C . ILE A 1 93 ? 24.812 -7.7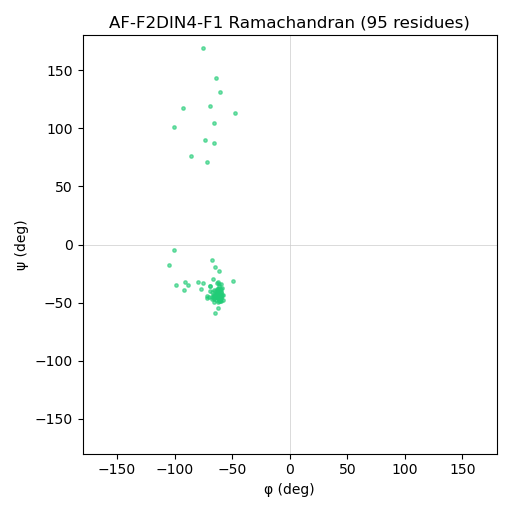37 -24.187 1.00 71.81 93 ILE A C 1
ATOM 691 O O . ILE A 1 93 ? 25.771 -7.948 -24.924 1.00 71.81 93 ILE A O 1
ATOM 695 N N . ASP A 1 94 ? 23.578 -8.156 -24.465 1.00 72.56 94 ASP A N 1
ATOM 696 C CA . ASP A 1 94 ? 23.237 -8.974 -25.637 1.00 72.56 94 ASP A CA 1
ATOM 697 C C . ASP A 1 94 ? 23.593 -8.270 -26.958 1.00 72.56 94 ASP A C 1
ATOM 699 O O . ASP A 1 94 ? 24.211 -8.853 -27.833 1.00 72.56 94 ASP A O 1
ATOM 703 N N . LYS A 1 95 ? 23.342 -6.958 -27.060 1.00 70.31 95 LYS A N 1
ATOM 704 C CA . LYS A 1 95 ? 23.701 -6.154 -28.244 1.00 70.31 95 LYS A CA 1
ATOM 705 C C . LYS A 1 95 ? 25.216 -5.975 -28.460 1.00 70.31 95 LYS A C 1
ATOM 707 O O . LYS A 1 95 ? 25.623 -5.457 -29.497 1.00 70.31 95 LYS A O 1
ATOM 712 N N . SER A 1 96 ? 26.038 -6.301 -27.462 1.00 65.88 96 SER A N 1
ATOM 713 C CA . SER A 1 96 ? 27.500 -6.150 -27.519 1.00 65.88 96 SER A CA 1
ATOM 714 C C . SER A 1 96 ? 28.256 -7.450 -27.808 1.00 65.88 96 SER A C 1
ATOM 716 O O . SER A 1 96 ? 29.476 -7.396 -27.954 1.00 65.88 96 SER A O 1
ATOM 718 N N . THR A 1 97 ? 27.547 -8.582 -27.879 1.00 53.94 97 THR A N 1
ATOM 719 C CA . THR A 1 97 ? 28.074 -9.904 -28.266 1.00 53.94 97 THR A CA 1
ATOM 720 C C . THR A 1 97 ? 27.660 -10.214 -29.700 1.00 53.94 97 THR A C 1
ATOM 722 O O . THR A 1 97 ? 28.477 -10.831 -30.416 1.00 53.94 97 THR A O 1
#

pLDDT: mean 84.67, std 13.48, range [38.94, 96.75]

InterPro domains:
  IPR005050 Early nodulin 93 ENOD93 protein [PF03386] (15-89)
  IPR005050 Early nodulin 93 ENOD93 protein [PTHR33605] (12-91)

Sequence (97 aa):
MAARNFLVRSPKEEESSAAVREAVVLGAKNAAIAGTVVAVPTLVSCRVLPWAKHNLNYTAQALIISAACIAGFFITADKTILRNARQNTIGRIDKST

Nearest PDB structures (foldseek):
  8b6h-assembly1_EG  TM=4.998E-01  e=6.355E+00  Tetrahymena thermophila SB210
  1c0v-assembly1_A  TM=3.273E-01  e=5.673E+00  Escherichia coli

Secondary structure (DSSP, 8-state):
----------HHHHHHHHHHHHHHHHHHHHHHHHHHHHHHHHHHHHHH-HHHHHH--HHHHHHHHHHHHHHHHHHHHHHHHHHHHHHHHHHHHHTT-

Solvent-accessible surface area (backbone atoms only — not comparable to full-atom values): 5243 Å² total; per-residue (Å²): 133,83,84,75,76,84,74,77,74,53,74,68,54,56,55,49,50,52,46,50,50,51,14,51,54,53,4,50,55,38,12,53,51,37,23,53,65,44,40,52,57,53,56,49,38,42,72,74,37,71,65,39,52,74,71,56,50,73,66,54,55,51,48,56,28,48,51,37,20,51,51,32,18,50,59,41,24,53,54,39,44,54,50,52,53,50,52,60,51,52,61,53,54,62,75,73,110

Organism: Hordeum vulgare subsp. vulgare (NCBI:txid112509)

Radius of gyration: 21.31 Å; Cα contacts (8 Å, |Δi|>4): 61; chains: 1; bounding box: 44×45×55 Å

Mean predicted aligned error: 8.31 Å